Protein AF-A0A8X7MIY2-F1 (afdb_monomer_lite)

Organism: NCBI:txid13291

Structure (mmCIF, N/CA/C/O backbone):
data_AF-A0A8X7MIY2-F1
#
_entry.id   AF-A0A8X7MIY2-F1
#
loop_
_atom_site.group_PDB
_atom_site.id
_atom_site.type_symbol
_atom_site.label_atom_id
_atom_site.label_alt_id
_atom_site.label_comp_id
_atom_site.label_asym_id
_atom_site.label_entity_id
_atom_site.label_seq_id
_atom_site.pdbx_PDB_ins_code
_atom_site.Cartn_x
_atom_site.Cartn_y
_atom_site.Cartn_z
_atom_site.occupancy
_atom_site.B_iso_or_equiv
_atom_site.auth_seq_id
_atom_site.auth_comp_id
_atom_site.auth_asym_id
_atom_site.auth_atom_id
_atom_site.pdbx_PDB_model_num
ATOM 1 N N . PHE A 1 1 ? -3.814 -4.396 -12.550 1.00 86.88 1 PHE A N 1
ATOM 2 C CA . PHE A 1 1 ? -3.822 -3.335 -11.529 1.00 86.88 1 PHE A CA 1
ATOM 3 C C . PHE A 1 1 ? -4.009 -3.948 -10.147 1.00 86.88 1 PHE A C 1
ATOM 5 O O . PHE A 1 1 ? -4.633 -5.001 -10.033 1.00 86.88 1 PHE A O 1
ATOM 12 N N . SER A 1 2 ? -3.474 -3.292 -9.122 1.00 93.56 2 SER A N 1
ATOM 13 C CA . SER A 1 2 ? -3.638 -3.612 -7.705 1.00 93.56 2 SER A CA 1
ATOM 14 C C . SER A 1 2 ? -4.446 -2.506 -7.034 1.00 93.56 2 SER A C 1
ATOM 16 O O . SER A 1 2 ? -4.239 -1.333 -7.335 1.00 93.56 2 SER A O 1
ATOM 18 N N . ILE A 1 3 ? -5.364 -2.875 -6.147 1.00 95.25 3 ILE A N 1
ATOM 19 C CA . ILE A 1 3 ? -6.196 -1.959 -5.367 1.00 95.25 3 ILE A CA 1
ATOM 20 C C . ILE A 1 3 ? -6.003 -2.287 -3.892 1.00 95.25 3 ILE A C 1
ATOM 22 O O . ILE A 1 3 ? -6.055 -3.458 -3.514 1.00 95.25 3 ILE A O 1
ATOM 26 N N . VAL A 1 4 ? -5.821 -1.264 -3.062 1.00 95.50 4 VAL A N 1
ATOM 27 C CA . VAL A 1 4 ? -5.797 -1.397 -1.602 1.00 95.50 4 VAL A CA 1
ATOM 28 C C . VAL A 1 4 ? -6.729 -0.362 -0.993 1.00 95.50 4 VAL A C 1
ATOM 30 O O . VAL A 1 4 ? -6.694 0.797 -1.382 1.00 95.50 4 VAL A O 1
ATOM 33 N N . VAL A 1 5 ? -7.547 -0.777 -0.033 1.00 94.38 5 VAL A N 1
ATOM 34 C CA . VAL A 1 5 ? -8.372 0.099 0.804 1.00 94.38 5 VAL A CA 1
ATOM 35 C C . VAL A 1 5 ? -7.974 -0.164 2.246 1.00 94.38 5 VAL A C 1
ATOM 37 O O . VAL A 1 5 ? -7.961 -1.324 2.657 1.00 94.38 5 VAL A O 1
ATOM 40 N N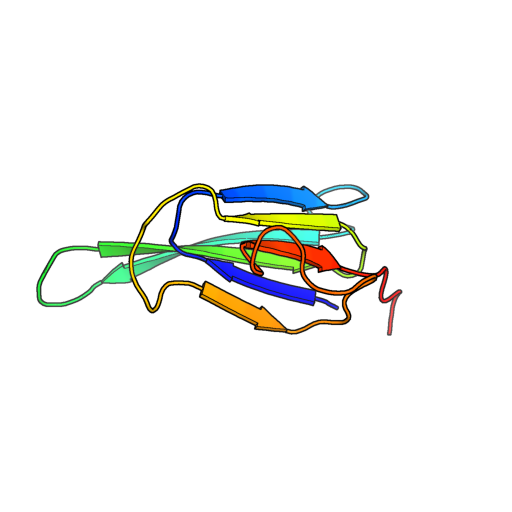 . ILE A 1 6 ? -7.615 0.866 3.006 1.00 93.06 6 ILE A N 1
ATOM 41 C CA . ILE A 1 6 ? -7.021 0.701 4.334 1.00 93.06 6 ILE A CA 1
ATOM 42 C C . ILE A 1 6 ? -7.336 1.880 5.259 1.00 93.06 6 ILE A C 1
ATOM 44 O O . ILE A 1 6 ? -7.175 3.033 4.889 1.00 93.06 6 ILE A O 1
ATOM 48 N N . HIS A 1 7 ? -7.770 1.575 6.478 1.00 90.50 7 HIS A N 1
ATOM 49 C CA . HIS A 1 7 ? -8.008 2.555 7.540 1.00 90.50 7 HIS A CA 1
ATOM 50 C C . HIS A 1 7 ? -6.836 2.649 8.528 1.00 90.50 7 HIS A C 1
ATOM 52 O O . HIS A 1 7 ? -6.517 3.725 9.022 1.00 90.50 7 HIS A O 1
ATOM 58 N N . THR A 1 8 ? -6.185 1.523 8.836 1.00 89.81 8 THR A N 1
ATOM 59 C CA . THR A 1 8 ? -5.108 1.494 9.836 1.00 89.81 8 THR A CA 1
ATOM 60 C C . THR A 1 8 ? -3.904 2.307 9.388 1.00 89.81 8 THR A C 1
ATOM 62 O O . THR A 1 8 ? -3.611 2.356 8.194 1.00 89.81 8 THR A O 1
ATOM 65 N N . GLU A 1 9 ? -3.133 2.825 10.343 1.00 90.69 9 GLU A N 1
ATOM 66 C CA . GLU A 1 9 ? -1.808 3.381 10.062 1.00 90.69 9 GLU A CA 1
ATOM 67 C C . GLU A 1 9 ? -0.962 2.381 9.257 1.00 90.69 9 GLU A C 1
ATOM 69 O O . GLU A 1 9 ? -0.983 1.165 9.511 1.00 90.69 9 GLU A O 1
ATOM 74 N N . HIS A 1 10 ? -0.283 2.887 8.231 1.00 93.38 10 HIS A N 1
ATOM 75 C CA . HIS A 1 10 ? 0.491 2.075 7.308 1.00 93.38 10 HIS A CA 1
ATOM 76 C C . HIS A 1 10 ? 1.594 2.876 6.627 1.00 93.38 10 HIS A C 1
ATOM 78 O O . HIS A 1 10 ? 1.461 4.072 6.376 1.00 93.38 10 HIS A O 1
ATOM 84 N N . ASP A 1 11 ? 2.639 2.155 6.241 1.00 95.94 11 ASP A N 1
ATOM 85 C CA . ASP A 1 11 ? 3.649 2.611 5.301 1.00 95.94 11 ASP A CA 1
ATOM 86 C C . ASP A 1 11 ? 3.313 2.108 3.899 1.00 95.94 11 ASP A C 1
ATOM 88 O O . ASP A 1 11 ? 2.807 0.992 3.719 1.00 95.94 11 ASP A O 1
ATOM 92 N N . TYR A 1 12 ? 3.677 2.884 2.884 1.00 96.56 12 TYR A N 1
ATOM 93 C CA . TYR A 1 12 ? 3.569 2.445 1.501 1.00 96.56 12 TYR A CA 1
ATOM 94 C C . TYR A 1 12 ? 4.708 2.976 0.638 1.00 96.56 12 TYR A C 1
ATOM 96 O O . TYR A 1 12 ? 5.360 3.978 0.931 1.00 96.56 12 TYR A O 1
ATOM 104 N N . THR A 1 13 ? 4.951 2.284 -0.465 1.00 97.12 13 THR A N 1
ATOM 105 C CA . THR A 1 13 ? 5.749 2.784 -1.581 1.00 97.12 13 THR A CA 1
ATOM 106 C C . THR A 1 13 ? 5.204 2.159 -2.845 1.00 97.12 13 THR A C 1
ATOM 108 O O . THR A 1 13 ? 5.077 0.941 -2.924 1.00 97.12 13 THR A O 1
ATOM 111 N N . TRP A 1 14 ? 4.940 2.979 -3.848 1.00 96.25 14 TRP A N 1
ATOM 112 C CA . TRP A 1 14 ? 4.634 2.522 -5.195 1.00 96.25 14 TRP A CA 1
ATOM 113 C C . TRP A 1 14 ? 5.776 2.927 -6.113 1.00 96.25 14 TRP A C 1
ATOM 115 O O . TRP A 1 14 ? 6.378 3.989 -5.938 1.00 96.25 14 TRP A O 1
ATOM 125 N N . ASN A 1 15 ? 6.100 2.070 -7.074 1.00 95.69 15 ASN A N 1
ATOM 126 C CA . ASN A 1 15 ? 7.046 2.432 -8.117 1.00 95.69 15 ASN A CA 1
ATOM 127 C C . ASN A 1 15 ? 6.450 3.563 -8.980 1.00 95.69 15 ASN A C 1
ATOM 129 O O . ASN A 1 15 ? 5.237 3.730 -9.066 1.00 95.69 15 ASN A O 1
ATOM 133 N N . GLY A 1 16 ? 7.295 4.351 -9.643 1.00 94.00 16 GLY A N 1
ATOM 134 C CA . GLY A 1 16 ? 6.830 5.412 -10.543 1.00 94.00 16 GLY A CA 1
ATOM 135 C C . GLY A 1 16 ? 6.132 6.595 -9.852 1.00 94.00 16 GLY A C 1
ATOM 136 O O . GLY A 1 16 ? 6.162 6.754 -8.632 1.00 94.00 16 GLY A O 1
ATOM 137 N N . ALA A 1 17 ? 5.549 7.476 -10.666 1.00 96.00 17 ALA A N 1
ATOM 138 C CA . ALA A 1 17 ? 4.959 8.731 -10.208 1.00 96.00 17 ALA A CA 1
ATOM 139 C C . ALA A 1 17 ? 3.455 8.598 -9.914 1.00 96.00 17 ALA A C 1
ATOM 141 O O . ALA A 1 17 ? 2.715 7.980 -10.682 1.00 96.00 17 ALA A O 1
ATOM 142 N N . GLN A 1 18 ? 3.005 9.231 -8.829 1.00 96.44 18 GLN A N 1
ATOM 143 C CA . GLN A 1 18 ? 1.583 9.372 -8.513 1.00 96.44 18 GLN A CA 1
ATOM 144 C C . GLN A 1 18 ? 0.874 10.225 -9.580 1.00 96.44 18 GLN A C 1
ATOM 146 O O . GLN A 1 18 ? 1.433 11.215 -10.050 1.00 96.44 18 GLN A O 1
ATOM 151 N N . GLY A 1 19 ? -0.352 9.855 -9.949 1.00 95.38 19 GLY A N 1
ATOM 152 C CA . GLY A 1 19 ? -1.136 10.476 -11.022 1.00 95.38 19 GLY A CA 1
ATOM 153 C C . GLY A 1 19 ? -0.815 9.955 -12.428 1.00 95.38 19 GLY A C 1
ATOM 154 O O . GLY A 1 19 ? -1.445 10.387 -13.387 1.00 95.38 19 GLY A O 1
ATOM 155 N N . ASP A 1 20 ? 0.149 9.037 -12.558 1.00 94.25 20 ASP A N 1
ATOM 156 C CA . ASP A 1 20 ? 0.473 8.351 -13.818 1.00 94.25 20 ASP A CA 1
ATOM 157 C C . ASP A 1 20 ? 0.559 6.828 -13.617 1.00 94.25 20 ASP A C 1
ATOM 159 O O . ASP A 1 20 ? -0.197 6.052 -14.204 1.00 94.25 20 ASP A O 1
ATOM 163 N N . ALA A 1 21 ? 1.455 6.381 -12.733 1.00 94.44 21 ALA A N 1
ATOM 164 C CA . ALA A 1 21 ? 1.666 4.959 -12.460 1.00 94.44 21 ALA A CA 1
ATOM 165 C C . ALA A 1 21 ? 0.727 4.407 -11.375 1.00 94.44 21 ALA A C 1
ATOM 167 O O . ALA A 1 21 ? 0.409 3.213 -11.363 1.00 94.44 21 ALA A O 1
ATOM 168 N N . TRP A 1 22 ? 0.288 5.274 -10.466 1.00 96.19 22 TRP A N 1
ATOM 169 C CA . TRP A 1 22 ? -0.610 4.935 -9.371 1.00 96.19 22 TRP A CA 1
ATOM 170 C C . TRP A 1 22 ? -1.374 6.168 -8.887 1.00 96.19 22 TRP A C 1
ATOM 172 O O . TRP A 1 22 ? -0.944 7.300 -9.094 1.00 96.19 22 TRP A O 1
ATOM 182 N N . GLU A 1 23 ? -2.500 5.949 -8.225 1.00 96.94 23 GLU A N 1
ATOM 183 C CA . GLU A 1 23 ? -3.368 6.985 -7.672 1.00 96.94 23 GLU A CA 1
ATOM 184 C C . GLU A 1 23 ? -3.706 6.676 -6.212 1.00 96.94 23 GLU A C 1
ATOM 186 O O . GLU A 1 23 ? -3.630 5.526 -5.764 1.00 96.94 23 GLU A O 1
ATOM 191 N N . HIS A 1 24 ? -4.055 7.725 -5.465 1.00 97.44 24 HIS A N 1
ATOM 192 C CA . HIS A 1 24 ? -4.417 7.641 -4.055 1.00 97.44 24 HIS A CA 1
ATOM 193 C C . HIS A 1 24 ? -5.526 8.632 -3.713 1.00 97.44 24 HIS A C 1
ATOM 195 O O . HIS A 1 24 ? -5.514 9.773 -4.180 1.00 97.44 24 HIS A O 1
ATOM 201 N N . TRP A 1 25 ? -6.477 8.174 -2.900 1.00 96.12 25 TRP A N 1
ATOM 202 C CA . TRP A 1 25 ? -7.612 8.954 -2.422 1.00 96.12 25 TRP A CA 1
ATOM 203 C C . TRP A 1 25 ? -7.857 8.702 -0.941 1.00 96.12 25 TRP A C 1
ATOM 205 O O . TRP A 1 25 ? -7.703 7.579 -0.467 1.00 96.12 25 TRP A O 1
ATOM 215 N N . HIS A 1 26 ? -8.334 9.735 -0.256 1.00 95.94 26 HIS A N 1
ATOM 216 C CA . HIS A 1 26 ? -8.885 9.631 1.087 1.00 95.94 26 HIS A CA 1
ATOM 217 C C . HIS A 1 26 ? -10.414 9.721 1.017 1.00 95.94 26 HIS A C 1
ATOM 219 O O . HIS A 1 26 ? -10.950 10.621 0.362 1.00 95.94 26 HIS A O 1
ATOM 225 N N . TYR A 1 27 ? -11.116 8.811 1.692 1.00 92.31 27 TYR A N 1
ATOM 226 C CA . TYR A 1 27 ? -12.575 8.819 1.788 1.00 92.31 27 TYR A CA 1
ATOM 227 C C . TYR A 1 27 ? -13.036 8.637 3.234 1.00 92.31 27 TYR A C 1
ATOM 229 O O . TYR A 1 27 ? -12.702 7.643 3.875 1.00 92.31 27 TYR A O 1
ATOM 237 N N . GLU A 1 28 ? -13.853 9.567 3.725 1.00 91.56 28 GLU A N 1
ATOM 238 C CA . GLU A 1 28 ? -14.490 9.466 5.037 1.00 91.56 28 GLU A CA 1
ATOM 239 C C . GLU A 1 28 ? -15.888 8.858 4.908 1.00 91.56 28 GLU A C 1
ATOM 241 O O . GLU A 1 28 ? -16.766 9.401 4.232 1.00 91.56 28 GLU A O 1
ATOM 246 N N . LEU A 1 29 ? -16.107 7.735 5.590 1.00 86.44 29 LEU A N 1
ATOM 247 C CA . LEU A 1 29 ? -17.433 7.173 5.790 1.00 86.44 29 LEU A CA 1
ATOM 248 C C . LEU A 1 29 ? -18.042 7.769 7.060 1.00 86.44 29 LEU A C 1
ATOM 250 O O . LEU A 1 29 ? -17.511 7.582 8.157 1.00 86.44 29 LEU A O 1
ATOM 254 N N . ASP A 1 30 ? -19.178 8.446 6.913 1.00 86.38 30 ASP A N 1
ATOM 255 C CA . ASP A 1 30 ? -19.986 8.893 8.046 1.00 86.38 30 ASP A CA 1
ATOM 256 C C . ASP A 1 30 ? -20.728 7.692 8.651 1.00 86.38 30 ASP A C 1
ATOM 258 O O . ASP A 1 30 ? -21.619 7.108 8.021 1.00 86.38 30 ASP A O 1
ATOM 262 N N . VAL A 1 31 ? -20.336 7.282 9.860 1.00 82.75 31 VAL A N 1
ATOM 263 C CA . VAL A 1 31 ? -21.007 6.209 10.596 1.00 82.75 31 VAL A CA 1
ATOM 264 C C . VAL A 1 31 ? -21.859 6.810 11.708 1.00 82.75 31 VAL A C 1
ATOM 266 O O . VAL A 1 31 ? -21.377 7.509 12.59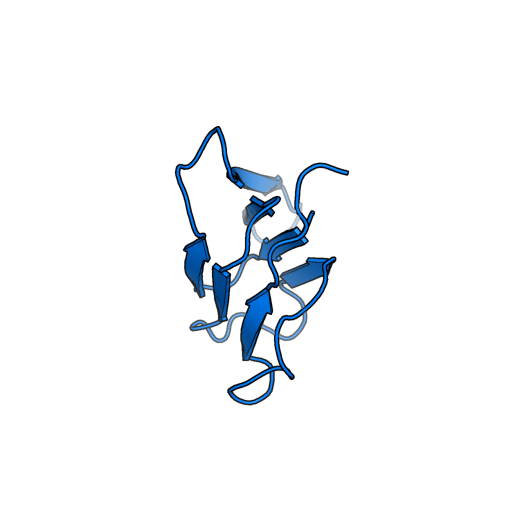4 1.00 82.75 31 VAL A O 1
ATOM 269 N N . GLN A 1 32 ? -23.158 6.481 11.691 1.00 70.62 32 GLN A N 1
ATOM 270 C CA . GLN A 1 32 ? -24.177 7.066 12.582 1.00 70.62 32 GLN A CA 1
ATOM 271 C C . GLN A 1 32 ? -23.851 6.964 14.083 1.00 70.62 32 GLN A C 1
ATOM 273 O O . GLN A 1 32 ? -24.417 7.701 14.888 1.00 70.62 32 GLN A O 1
ATOM 278 N N . ILE A 1 33 ? -22.967 6.045 14.479 1.00 67.88 33 ILE A N 1
ATOM 279 C CA . ILE A 1 33 ? -22.502 5.870 15.853 1.00 67.88 33 ILE A CA 1
ATOM 280 C C . ILE A 1 33 ? -20.974 5.770 15.816 1.00 67.88 33 ILE A C 1
ATOM 282 O O . ILE A 1 33 ? -20.443 4.788 15.306 1.00 67.88 33 ILE A O 1
ATOM 286 N N . GLY A 1 34 ? -20.276 6.755 16.388 1.00 69.69 34 GLY A N 1
ATOM 287 C CA . GLY A 1 34 ? -18.817 6.715 16.565 1.00 69.69 34 GLY A CA 1
ATOM 288 C C . GLY A 1 34 ? -18.005 7.754 15.783 1.00 69.69 34 GLY A C 1
ATOM 289 O O . GLY A 1 34 ? -16.812 7.856 16.042 1.00 69.69 34 GLY A O 1
ATOM 290 N N . GLY A 1 35 ? -18.626 8.560 14.911 1.00 81.19 35 GLY A N 1
ATOM 291 C CA . GLY A 1 35 ? -17.957 9.636 14.163 1.00 81.19 35 GLY A CA 1
ATOM 292 C C . GLY A 1 35 ? -17.708 9.274 12.697 1.00 81.19 35 GLY A C 1
ATOM 293 O O . GLY A 1 35 ? -18.509 8.570 12.093 1.00 81.19 35 GLY A O 1
ATOM 294 N N . THR A 1 36 ? -16.612 9.759 12.114 1.00 83.56 36 THR A N 1
ATOM 295 C CA . THR A 1 36 ? -16.186 9.392 10.754 1.00 83.56 36 THR A CA 1
ATOM 296 C C . THR A 1 36 ? -15.092 8.327 10.797 1.00 83.56 36 THR A C 1
ATOM 298 O O . THR A 1 36 ? -14.239 8.328 11.685 1.00 83.56 36 THR A O 1
ATOM 301 N N . ILE A 1 37 ? -15.106 7.407 9.829 1.00 86.81 37 ILE A N 1
ATOM 302 C CA . ILE A 1 37 ? -14.014 6.453 9.593 1.00 86.81 37 ILE A CA 1
ATOM 303 C C . ILE A 1 37 ? -13.366 6.807 8.255 1.00 86.81 37 ILE A C 1
ATOM 305 O O . ILE A 1 37 ? -14.006 6.696 7.210 1.00 86.81 37 ILE A O 1
ATOM 309 N N . GLY A 1 38 ? -12.105 7.238 8.290 1.00 89.62 38 GLY A N 1
ATOM 310 C CA . GLY A 1 38 ? -11.325 7.566 7.095 1.00 89.62 38 GLY A CA 1
ATOM 311 C C . GLY A 1 38 ? -10.625 6.343 6.508 1.00 89.62 38 GLY A C 1
ATOM 312 O O . GLY A 1 38 ? -9.974 5.597 7.234 1.00 89.62 38 GLY A O 1
ATOM 313 N N . TYR A 1 39 ? -10.724 6.145 5.199 1.00 92.00 39 TYR A N 1
ATOM 314 C CA . TYR A 1 39 ? -9.983 5.125 4.463 1.00 92.00 39 TYR A CA 1
ATOM 315 C C . TYR A 1 39 ? -9.051 5.779 3.449 1.00 92.00 39 TYR A C 1
ATOM 317 O O . TYR A 1 39 ? -9.470 6.642 2.678 1.00 92.00 39 TYR A O 1
ATOM 325 N N . GLU A 1 40 ? -7.817 5.293 3.394 1.00 95.00 40 GLU A N 1
ATOM 326 C CA . GLU A 1 40 ? -6.907 5.518 2.280 1.00 95.00 40 GLU A CA 1
ATOM 327 C C . GLU A 1 40 ? -7.144 4.444 1.211 1.00 95.00 40 GLU A C 1
ATOM 329 O O . GLU A 1 40 ? -7.233 3.247 1.503 1.00 95.00 40 GLU A O 1
ATOM 334 N N . MET A 1 41 ? -7.252 4.866 -0.043 1.00 96.12 41 MET A N 1
ATOM 335 C CA . MET A 1 41 ? -7.487 4.005 -1.197 1.00 96.12 41 MET A CA 1
ATOM 336 C C . MET A 1 41 ? -6.358 4.186 -2.202 1.00 96.12 41 MET A C 1
ATOM 338 O O . MET A 1 41 ? -6.106 5.305 -2.630 1.00 96.12 41 MET A O 1
ATOM 342 N N . TYR A 1 42 ? -5.724 3.098 -2.622 1.00 96.81 42 TYR A N 1
ATOM 343 C CA . TYR A 1 42 ? -4.660 3.087 -3.623 1.00 96.81 42 TYR A CA 1
ATOM 344 C C . TYR A 1 42 ? -5.088 2.261 -4.827 1.00 96.81 42 TYR A C 1
ATOM 346 O O . TYR A 1 42 ? -5.621 1.162 -4.660 1.00 96.81 42 TYR A O 1
ATOM 354 N N . ALA A 1 43 ? -4.793 2.746 -6.029 1.00 95.62 43 ALA A N 1
ATOM 355 C CA . ALA A 1 43 ? -4.864 1.966 -7.259 1.00 95.62 43 ALA A CA 1
ATOM 356 C C . ALA A 1 43 ? -3.536 2.095 -8.008 1.00 95.62 43 ALA A C 1
ATOM 358 O O . ALA A 1 43 ? -3.069 3.201 -8.251 1.00 95.62 43 ALA A O 1
ATOM 359 N N . SER A 1 44 ? -2.914 0.978 -8.374 1.00 94.81 44 SER A N 1
ATOM 360 C CA . SER A 1 44 ? -1.599 0.975 -9.019 1.00 94.81 44 SER A CA 1
ATOM 361 C C . SER A 1 44 ? -1.540 -0.019 -10.174 1.00 94.81 44 SER A C 1
ATOM 363 O O . SER A 1 44 ? -2.013 -1.152 -10.053 1.00 94.81 44 SER A O 1
ATOM 365 N N . LYS A 1 45 ? -0.933 0.368 -11.300 1.00 93.44 45 LYS A N 1
ATOM 366 C CA . LYS A 1 45 ? -0.562 -0.578 -12.375 1.00 93.44 45 LYS A CA 1
ATOM 367 C C . LYS A 1 45 ? 0.851 -1.141 -12.209 1.00 93.44 45 LYS A C 1
ATOM 369 O O . LYS A 1 45 ? 1.185 -2.154 -12.829 1.00 93.44 45 LYS A O 1
ATOM 374 N N . VAL A 1 46 ? 1.638 -0.530 -11.330 1.00 95.19 46 VAL A N 1
ATOM 375 C CA . VAL A 1 46 ? 3.014 -0.903 -10.998 1.00 95.19 46 VAL A CA 1
ATOM 376 C C . VAL A 1 46 ? 3.109 -1.543 -9.613 1.00 95.19 46 VAL A C 1
ATOM 378 O O . VAL A 1 46 ? 2.208 -1.439 -8.775 1.00 95.19 46 VAL A O 1
ATOM 381 N N . GLY A 1 47 ? 4.218 -2.222 -9.377 1.00 95.88 47 GLY A N 1
ATOM 382 C CA . GLY A 1 47 ? 4.559 -2.844 -8.120 1.00 95.88 47 GLY A CA 1
ATOM 383 C C . GLY A 1 47 ? 4.901 -1.825 -7.042 1.00 95.88 47 GLY A C 1
ATOM 384 O O . GLY A 1 47 ? 5.024 -0.618 -7.269 1.00 95.88 47 GLY A O 1
ATOM 385 N N . GLY A 1 48 ? 5.044 -2.340 -5.833 1.00 96.38 48 GLY A N 1
ATOM 386 C CA . GLY A 1 48 ? 5.230 -1.541 -4.635 1.00 96.38 48 GLY A CA 1
ATOM 387 C C . GLY A 1 48 ? 5.023 -2.385 -3.391 1.00 96.38 48 GLY A C 1
ATOM 388 O O . GLY A 1 48 ? 4.808 -3.596 -3.482 1.00 96.38 48 GLY A O 1
ATOM 389 N N . TYR A 1 49 ? 5.062 -1.754 -2.225 1.00 96.62 49 TYR A N 1
ATOM 390 C CA . TYR A 1 49 ? 4.650 -2.390 -0.987 1.00 96.62 49 TYR A CA 1
ATOM 391 C C . TYR A 1 49 ? 3.637 -1.546 -0.231 1.00 96.62 49 TYR A C 1
ATOM 393 O O . TYR A 1 49 ? 3.632 -0.317 -0.305 1.00 96.62 49 TYR A O 1
A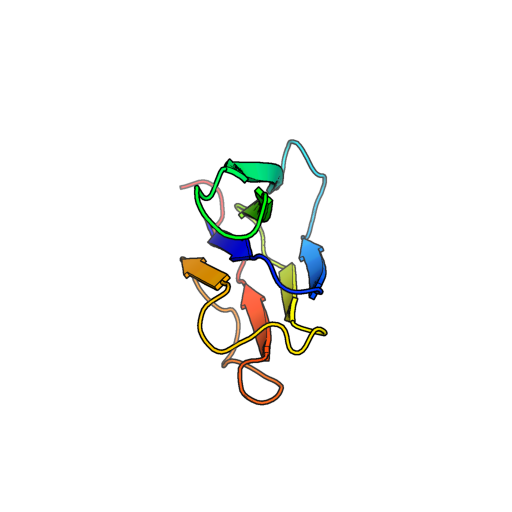TOM 401 N N . LEU A 1 50 ? 2.827 -2.245 0.556 1.00 96.00 50 LEU A N 1
ATOM 402 C CA . LEU A 1 50 ? 2.023 -1.655 1.608 1.00 96.00 50 LEU A CA 1
ATOM 403 C C . LEU A 1 50 ? 2.204 -2.484 2.878 1.00 96.00 50 LEU A C 1
ATOM 405 O O . LEU A 1 50 ? 2.164 -3.717 2.837 1.00 96.00 50 LEU A O 1
ATOM 409 N N . LYS A 1 51 ? 2.450 -1.805 3.997 1.00 94.50 51 LYS A N 1
ATOM 410 C CA . LYS A 1 51 ? 2.700 -2.426 5.293 1.00 94.50 51 LYS A CA 1
ATOM 411 C C . LYS A 1 51 ? 1.846 -1.766 6.360 1.00 94.50 51 LYS A C 1
ATOM 413 O O . LYS A 1 51 ? 2.007 -0.584 6.633 1.00 94.50 51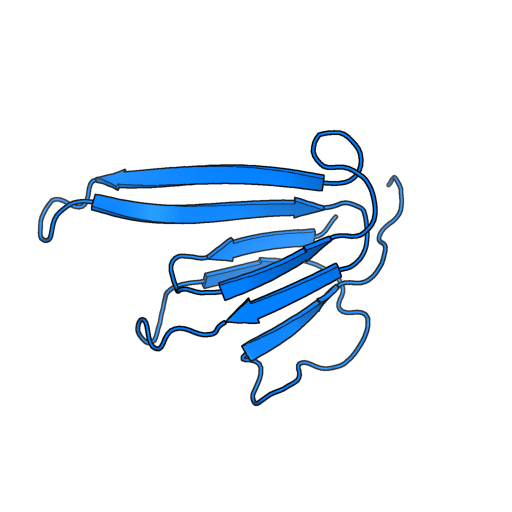 LYS A O 1
ATOM 418 N N . ARG A 1 52 ? 0.991 -2.550 7.009 1.00 91.31 52 ARG A N 1
ATOM 419 C CA . ARG A 1 52 ? 0.246 -2.108 8.194 1.00 91.31 52 ARG A CA 1
ATOM 420 C C . ARG A 1 52 ? 1.208 -1.917 9.370 1.00 91.31 52 ARG A C 1
ATOM 422 O O . ARG A 1 52 ? 1.992 -2.820 9.658 1.00 91.31 52 ARG A O 1
ATOM 429 N N . THR A 1 53 ? 1.134 -0.767 10.036 1.00 89.75 53 THR A N 1
ATOM 430 C CA . THR A 1 53 ? 1.938 -0.431 11.228 1.00 89.75 53 THR A CA 1
ATOM 431 C C . THR A 1 53 ? 1.077 -0.201 12.470 1.00 89.75 53 THR A C 1
ATOM 433 O O . THR A 1 53 ? 1.557 -0.421 13.580 1.00 89.75 53 THR A O 1
ATOM 436 N N . GLY A 1 54 ? -0.193 0.176 12.292 1.00 78.75 54 GLY A N 1
ATOM 437 C CA . GLY A 1 54 ? -1.163 0.341 13.376 1.00 78.75 54 GLY A CA 1
ATOM 438 C C . GLY A 1 54 ? -1.864 -0.958 13.786 1.00 78.75 54 GLY A C 1
ATOM 439 O O . GLY A 1 54 ? -1.958 -1.919 13.021 1.00 78.75 54 GLY A O 1
ATOM 440 N N . ASP A 1 55 ? -2.422 -0.961 14.994 1.00 67.44 55 ASP A N 1
ATOM 441 C CA . ASP A 1 55 ? -3.109 -2.097 15.623 1.00 67.44 55 ASP A CA 1
ATOM 442 C C . ASP A 1 55 ? -4.599 -2.210 15.266 1.00 67.44 55 ASP A C 1
ATOM 444 O O . ASP A 1 55 ? -5.264 -3.080 15.826 1.00 67.44 55 ASP A O 1
ATOM 448 N N . GLY A 1 56 ? -5.096 -1.348 14.360 1.00 58.12 56 GLY A N 1
ATOM 449 C CA . GLY A 1 56 ? -6.436 -0.730 14.351 1.00 58.12 56 GLY A CA 1
ATOM 450 C C . GLY A 1 56 ? -7.696 -1.605 14.347 1.00 58.12 56 GLY A C 1
ATOM 451 O O . GLY A 1 56 ? -8.783 -1.103 14.086 1.00 58.12 56 GLY A O 1
ATOM 452 N N . GLY A 1 57 ? -7.603 -2.894 14.643 1.00 58.03 57 GLY A N 1
ATOM 453 C CA . GLY A 1 57 ? -8.703 -3.824 14.840 1.00 58.03 57 GLY A CA 1
ATOM 454 C C . GLY A 1 57 ? -8.762 -4.884 13.745 1.00 58.03 57 GLY A C 1
ATOM 455 O O . GLY A 1 57 ? -8.055 -4.833 12.737 1.00 58.03 57 GLY A O 1
ATOM 456 N N . SER A 1 58 ? -9.636 -5.868 13.941 1.00 55.91 58 SER A N 1
ATOM 457 C CA . SER A 1 58 ? -9.719 -7.094 13.141 1.00 55.91 58 SER A CA 1
ATOM 458 C C . SER A 1 58 ? -10.274 -6.930 11.713 1.00 55.91 58 SER A C 1
ATOM 460 O O . SER A 1 58 ? -10.193 -7.887 10.947 1.00 55.91 58 SER A O 1
ATOM 462 N N . LEU A 1 59 ? -10.798 -5.761 11.314 1.00 60.34 59 LEU A N 1
ATOM 463 C CA . LEU A 1 59 ? -11.453 -5.534 10.010 1.00 60.34 59 LEU A CA 1
ATOM 464 C C . LEU A 1 59 ? -11.278 -4.083 9.531 1.00 60.34 59 LEU A C 1
ATOM 466 O O . LEU A 1 59 ? -12.145 -3.248 9.751 1.00 60.34 59 LEU A O 1
ATOM 470 N N . ASN A 1 60 ? -10.155 -3.770 8.878 1.00 80.38 60 ASN A N 1
ATOM 471 C CA . ASN A 1 60 ? -9.822 -2.375 8.532 1.00 80.38 60 ASN A CA 1
ATOM 472 C C . ASN A 1 60 ? -9.113 -2.189 7.192 1.00 80.38 60 ASN A C 1
ATOM 474 O O . ASN A 1 60 ? -8.645 -1.094 6.887 1.00 80.38 60 ASN A O 1
ATOM 478 N N . TRP A 1 61 ? -8.990 -3.249 6.399 1.00 89.50 61 TRP A N 1
ATOM 479 C CA . TRP A 1 61 ? -8.369 -3.162 5.087 1.00 89.50 61 TRP A CA 1
ATOM 480 C C . TRP A 1 61 ? -8.823 -4.304 4.181 1.00 89.50 61 TRP A C 1
ATOM 482 O O . TRP A 1 61 ? -9.228 -5.368 4.653 1.00 89.50 61 TRP A O 1
ATOM 492 N N . ALA A 1 62 ? -8.737 -4.074 2.880 1.00 91.12 62 ALA A N 1
ATOM 493 C CA . ALA A 1 62 ? -8.954 -5.064 1.841 1.00 91.12 62 ALA A CA 1
ATOM 494 C C . ALA A 1 62 ? -8.042 -4.744 0.658 1.00 91.12 62 ALA A C 1
ATOM 496 O O . ALA A 1 62 ? -7.688 -3.588 0.424 1.00 91.12 62 ALA A O 1
ATOM 497 N N . TRP A 1 63 ? -7.667 -5.766 -0.102 1.00 94.00 63 TRP A N 1
ATOM 498 C CA . TRP A 1 63 ? -6.848 -5.584 -1.290 1.00 94.00 63 TRP A CA 1
ATOM 499 C C . TRP A 1 63 ? -7.228 -6.577 -2.385 1.00 94.00 63 TRP A C 1
ATOM 501 O O . TRP A 1 63 ? -7.771 -7.651 -2.127 1.00 94.00 63 TRP A O 1
ATOM 511 N N . TYR A 1 64 ? -6.920 -6.195 -3.618 1.00 94.81 64 TYR A N 1
ATOM 512 C CA . TYR A 1 64 ? -7.004 -7.020 -4.814 1.00 94.81 64 TYR A CA 1
ATOM 513 C C . TYR A 1 64 ? -5.747 -6.777 -5.646 1.00 94.81 64 TYR A C 1
ATOM 515 O O . TYR A 1 64 ? -5.345 -5.632 -5.824 1.00 94.81 64 TYR A O 1
ATOM 523 N N . GLY A 1 65 ? -5.113 -7.824 -6.163 1.00 93.12 65 GLY A N 1
ATOM 524 C CA . GLY A 1 65 ? -3.926 -7.680 -7.003 1.00 93.12 65 GLY A CA 1
ATOM 525 C C . GLY A 1 65 ? -3.083 -8.945 -7.045 1.00 93.12 65 GLY A C 1
ATOM 526 O O . GLY A 1 65 ? -3.423 -9.957 -6.432 1.00 93.12 65 GLY A O 1
ATOM 527 N N . ILE A 1 66 ? -1.971 -8.875 -7.773 1.00 94.31 66 ILE A N 1
ATOM 528 C CA . ILE A 1 66 ? -0.979 -9.950 -7.844 1.00 94.31 66 ILE A CA 1
ATOM 529 C C . ILE A 1 66 ? 0.173 -9.583 -6.913 1.00 94.31 66 ILE A C 1
ATOM 531 O O . ILE A 1 66 ? 0.749 -8.500 -7.036 1.00 94.31 66 ILE A O 1
ATOM 535 N N . LEU A 1 67 ? 0.516 -10.479 -5.989 1.00 96.56 67 LEU A N 1
ATOM 536 C CA . LEU A 1 67 ? 1.687 -10.305 -5.138 1.00 96.56 67 LEU A CA 1
ATOM 537 C C . LEU A 1 67 ? 2.943 -10.803 -5.857 1.00 96.56 67 LEU A C 1
ATOM 539 O O . LEU A 1 67 ? 2.926 -11.839 -6.516 1.00 96.56 67 LEU A O 1
ATOM 543 N N . ALA A 1 68 ? 4.044 -10.070 -5.707 1.00 96.75 68 ALA A N 1
ATOM 544 C CA . ALA A 1 68 ? 5.349 -10.457 -6.241 1.00 96.75 68 ALA A CA 1
ATOM 545 C C . ALA A 1 68 ? 6.017 -11.577 -5.421 1.00 96.75 68 ALA A C 1
ATOM 547 O O . ALA A 1 68 ? 6.960 -12.212 -5.888 1.00 96.75 68 ALA A O 1
ATOM 548 N N . LYS A 1 69 ? 5.556 -11.783 -4.185 1.00 96.62 69 LYS A N 1
ATOM 549 C CA . LYS A 1 69 ? 6.020 -12.802 -3.239 1.00 96.62 69 LYS A CA 1
ATOM 550 C C . LYS A 1 69 ? 4.952 -13.057 -2.181 1.00 96.62 69 LYS A C 1
ATOM 552 O O . LYS A 1 69 ? 4.007 -12.275 -2.061 1.00 96.62 69 LYS A O 1
ATOM 557 N N . ASP A 1 70 ? 5.128 -14.127 -1.415 1.00 97.19 70 ASP A N 1
ATOM 558 C CA . ASP A 1 70 ? 4.235 -14.446 -0.304 1.00 97.19 70 ASP A CA 1
ATOM 559 C C . ASP A 1 70 ? 4.156 -13.284 0.703 1.00 97.19 70 ASP A C 1
ATOM 561 O O . ASP A 1 70 ? 5.141 -12.555 0.877 1.00 97.19 70 ASP A O 1
ATOM 565 N N . PRO A 1 71 ? 2.998 -13.092 1.365 1.00 95.75 71 PRO A N 1
ATOM 566 C CA . PRO A 1 71 ? 2.848 -12.092 2.412 1.00 95.75 71 PRO A CA 1
ATOM 567 C C . PRO A 1 71 ? 3.920 -12.226 3.498 1.00 95.75 71 PRO A C 1
ATOM 569 O O . PRO A 1 71 ? 4.232 -13.320 3.966 1.00 95.75 71 PRO A O 1
ATOM 572 N N . GLU A 1 72 ? 4.458 -11.089 3.926 1.00 95.56 72 GLU A N 1
ATOM 573 C CA . GLU A 1 72 ? 5.543 -11.009 4.901 1.00 95.56 72 GLU A CA 1
ATOM 574 C C . GLU A 1 72 ? 5.029 -10.461 6.234 1.00 95.56 72 GLU A C 1
ATOM 576 O O . GLU A 1 72 ? 3.953 -9.864 6.303 1.00 95.56 72 GLU A O 1
ATOM 581 N N . GLU A 1 73 ? 5.829 -10.619 7.293 1.00 93.38 73 GLU A N 1
ATOM 582 C CA . GLU A 1 73 ? 5.553 -10.026 8.609 1.00 93.38 73 GLU A CA 1
ATOM 583 C C . GLU A 1 73 ? 4.143 -10.379 9.127 1.00 93.38 73 GLU A C 1
ATOM 585 O O . GLU A 1 73 ? 3.342 -9.504 9.453 1.00 93.38 73 GLU A O 1
ATOM 590 N N . ASP A 1 74 ? 3.822 -11.677 9.127 1.00 90.00 74 ASP A N 1
ATOM 591 C CA . ASP A 1 74 ? 2.502 -12.214 9.503 1.00 90.00 74 ASP A CA 1
ATOM 592 C C . ASP A 1 74 ? 1.344 -11.633 8.659 1.00 90.00 74 ASP A C 1
ATOM 594 O O . ASP A 1 74 ? 0.242 -11.336 9.121 1.00 90.00 74 ASP A O 1
ATOM 598 N N . GLY A 1 75 ? 1.636 -11.389 7.378 1.00 90.38 75 GLY A N 1
ATOM 599 C CA . GLY A 1 75 ? 0.706 -10.820 6.408 1.00 90.38 75 GLY A CA 1
ATOM 600 C C . GLY A 1 75 ? 0.472 -9.317 6.559 1.00 90.38 75 GLY A C 1
ATOM 601 O O . GLY A 1 75 ? -0.374 -8.760 5.854 1.00 90.38 75 GLY A O 1
ATOM 602 N N . SER A 1 76 ? 1.175 -8.633 7.467 1.00 91.00 76 SER A N 1
ATOM 603 C CA . SER A 1 76 ? 1.087 -7.172 7.610 1.00 91.00 76 SER A CA 1
ATOM 604 C C . SER A 1 76 ? 1.726 -6.427 6.441 1.00 91.00 76 SER A C 1
ATOM 606 O O . SER A 1 76 ? 1.261 -5.334 6.112 1.00 91.00 76 SER A O 1
ATOM 608 N N . ARG A 1 77 ? 2.720 -7.034 5.777 1.00 95.12 77 ARG A N 1
ATOM 609 C CA . ARG A 1 77 ? 3.423 -6.473 4.623 1.00 95.12 77 ARG A CA 1
ATOM 610 C C . ARG A 1 77 ? 3.097 -7.245 3.347 1.00 95.12 77 ARG A C 1
ATOM 612 O O . ARG A 1 77 ? 3.372 -8.439 3.235 1.00 95.12 77 ARG A O 1
ATOM 619 N N . LEU A 1 78 ? 2.571 -6.528 2.358 1.00 96.38 78 LEU A N 1
ATOM 620 C CA . LEU A 1 78 ? 2.314 -7.032 1.012 1.00 96.38 78 LEU A CA 1
ATOM 621 C C . LEU A 1 78 ? 3.237 -6.347 0.014 1.00 96.38 78 LEU A C 1
ATOM 623 O O . LEU A 1 78 ? 3.395 -5.129 0.052 1.00 96.38 78 LEU A O 1
ATOM 627 N N . THR A 1 79 ? 3.8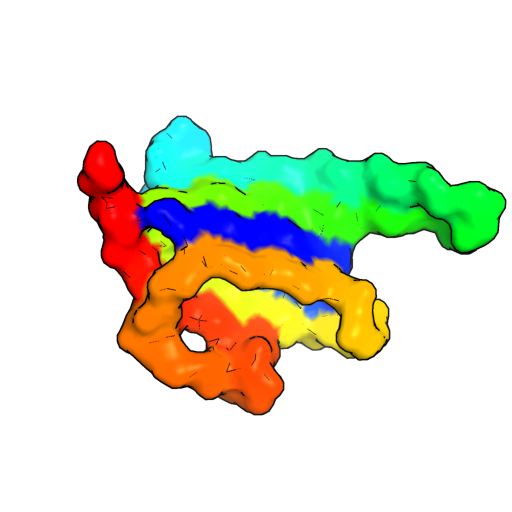12 -7.128 -0.898 1.00 98.00 79 THR A N 1
ATOM 628 C CA . THR A 1 79 ? 4.572 -6.607 -2.040 1.00 98.00 79 THR A CA 1
ATOM 629 C C . THR A 1 79 ? 3.833 -6.965 -3.322 1.00 98.00 79 THR A C 1
ATOM 631 O O . THR A 1 79 ? 3.698 -8.144 -3.648 1.00 98.00 79 THR A O 1
ATOM 634 N N . PHE A 1 80 ? 3.355 -5.958 -4.043 1.00 96.81 80 PHE A N 1
ATOM 635 C CA . PHE A 1 80 ? 2.595 -6.115 -5.280 1.00 96.81 80 PHE A CA 1
ATOM 636 C C . PHE A 1 80 ? 3.529 -6.188 -6.489 1.00 96.81 80 PHE A C 1
ATOM 638 O O . PHE A 1 80 ? 4.562 -5.515 -6.527 1.00 96.81 80 PHE A O 1
ATOM 645 N N . ALA A 1 81 ? 3.163 -7.009 -7.470 1.00 95.81 81 ALA A N 1
ATOM 646 C CA . ALA A 1 81 ? 3.868 -7.119 -8.740 1.00 95.81 81 ALA A CA 1
ATOM 647 C C . ALA A 1 81 ? 3.493 -5.976 -9.695 1.00 95.81 81 ALA A C 1
ATOM 649 O O . ALA A 1 81 ? 2.392 -5.423 -9.616 1.00 95.81 81 ALA A O 1
ATOM 650 N N . ASP A 1 82 ? 4.388 -5.666 -10.637 1.00 93.62 82 ASP A N 1
ATOM 651 C CA . ASP A 1 82 ? 4.025 -4.873 -11.812 1.00 93.62 82 ASP A CA 1
ATOM 652 C C . ASP A 1 82 ? 2.966 -5.637 -12.612 1.00 93.62 82 ASP A C 1
ATOM 654 O O . ASP A 1 82 ? 3.153 -6.806 -12.954 1.00 93.62 82 ASP A O 1
ATOM 658 N N . THR A 1 83 ? 1.846 -4.982 -12.913 1.00 83.00 83 THR A N 1
ATOM 659 C CA . THR A 1 83 ? 0.761 -5.597 -13.694 1.00 83.00 83 THR A CA 1
ATOM 660 C C . THR A 1 83 ? 0.719 -5.127 -15.147 1.00 83.00 83 THR A C 1
ATOM 662 O O . THR A 1 83 ? -0.076 -5.663 -15.912 1.00 83.00 83 THR A O 1
ATOM 665 N N . GLY A 1 84 ? 1.587 -4.179 -15.528 1.00 69.94 84 GLY A N 1
ATOM 666 C CA . GLY A 1 84 ? 1.622 -3.583 -16.867 1.00 69.94 84 GLY A CA 1
ATOM 667 C C . GLY A 1 84 ? 0.357 -2.786 -17.209 1.00 69.94 84 GLY A C 1
ATOM 668 O O . GLY A 1 84 ? -0.549 -2.646 -16.383 1.00 69.94 84 GLY A O 1
ATOM 669 N N . ASP A 1 85 ? 0.302 -2.255 -18.431 1.00 52.06 85 ASP A N 1
ATOM 670 C CA . ASP A 1 85 ? -0.963 -1.836 -19.040 1.00 52.06 85 ASP A CA 1
ATOM 671 C C . ASP A 1 85 ? -1.686 -3.118 -19.514 1.00 52.06 85 ASP A C 1
ATOM 673 O O . ASP A 1 85 ? -1.069 -3.954 -20.178 1.00 52.06 85 ASP A O 1
ATOM 677 N N . LEU A 1 86 ? -2.949 -3.314 -19.112 1.00 47.09 86 LEU A N 1
ATOM 678 C CA . LEU A 1 86 ? -3.797 -4.419 -19.593 1.00 47.09 86 LEU A CA 1
ATOM 679 C C . LEU A 1 86 ? -4.175 -4.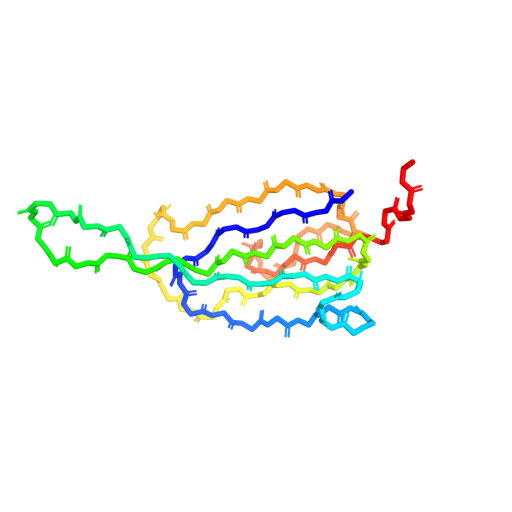234 -21.067 1.00 47.09 86 LEU A C 1
ATOM 681 O O . LEU A 1 86 ? -4.502 -3.084 -21.439 1.00 47.09 86 LEU A O 1
#

Sequence (86 aa):
FSIVVIHTEHDYTWNGAQGDAWEHWHYELDVQIGGTIGYEMYASKVGGYLKRTGDGGSLNWAWYGILAKDPEEDGSRLTFADTGDL

Secondary structure (DSSP, 8-state):
-EEEEE-S-EEEEESS-BTTTEEEEEEEEEETTTEEEEEEEEEESS-EEEEE-S---SS-EEEES-BSSS-BTTTTEEEEPP----

Foldseek 3Di:
DKKKKFQADKDKDWPDDEPPFKHKDWDWDQDPPDGIGIIIMMDGLAKIKMAGDGPPDDDGMDMDAAFPDPQPPVNRMTIGHRNDDD

Radius of gyration: 13.41 Å; chains: 1; bounding box: 31×25×36 Å

pLDDT: mean 88.99, std 11.6, range [47.09, 98.0]